Protein AF-A0ABD0JZS5-F1 (afdb_monomer)

Structure (mmCIF, N/CA/C/O backbone):
data_AF-A0ABD0JZS5-F1
#
_entry.id   AF-A0ABD0JZS5-F1
#
loop_
_atom_site.group_PDB
_atom_site.id
_atom_site.type_symbol
_atom_site.label_atom_id
_atom_site.label_alt_id
_atom_site.label_comp_id
_atom_site.label_asym_id
_atom_site.label_entity_id
_atom_site.label_seq_id
_atom_site.pdbx_PDB_ins_code
_atom_site.Cartn_x
_atom_site.Cartn_y
_atom_site.Cartn_z
_atom_site.occupancy
_atom_site.B_iso_or_equiv
_atom_site.auth_seq_id
_atom_site.auth_comp_id
_atom_site.auth_asym_id
_atom_site.auth_atom_id
_atom_site.pdbx_PDB_model_num
ATOM 1 N N . MET A 1 1 ? -46.620 -5.512 25.306 1.00 40.94 1 MET A N 1
ATOM 2 C CA . MET A 1 1 ? -45.735 -6.055 26.359 1.00 40.94 1 MET A CA 1
ATOM 3 C C . MET A 1 1 ? -44.632 -6.865 25.672 1.00 40.94 1 MET A C 1
ATOM 5 O O . MET A 1 1 ? -44.770 -8.066 25.513 1.00 40.94 1 MET A O 1
ATOM 9 N N . PHE A 1 2 ? -43.593 -6.204 25.150 1.00 41.75 2 PHE A N 1
ATOM 10 C CA . PHE A 1 2 ? -42.466 -6.886 24.498 1.00 41.75 2 PHE A CA 1
ATOM 11 C C . PHE A 1 2 ? -41.348 -7.059 25.526 1.00 41.75 2 PHE A C 1
ATOM 13 O O . PHE A 1 2 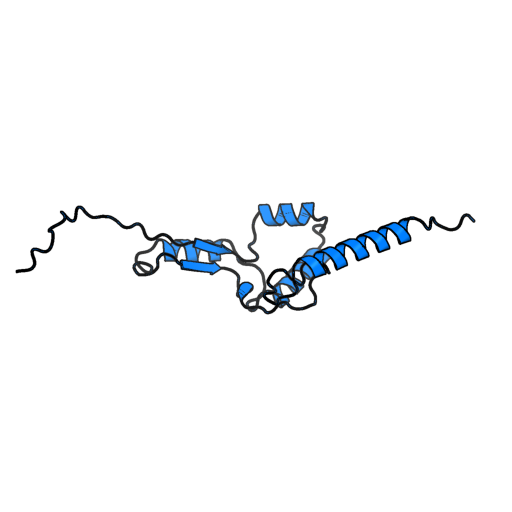? -40.658 -6.105 25.876 1.00 41.75 2 PHE A O 1
ATOM 20 N N . SER A 1 3 ? -41.220 -8.277 26.052 1.00 43.41 3 SER A N 1
ATOM 21 C CA . SER A 1 3 ? -40.114 -8.672 26.923 1.00 43.41 3 SER A CA 1
ATOM 22 C C . SER A 1 3 ? -38.855 -8.796 26.067 1.00 43.41 3 SER A C 1
ATOM 24 O O . SER A 1 3 ? -38.614 -9.823 25.433 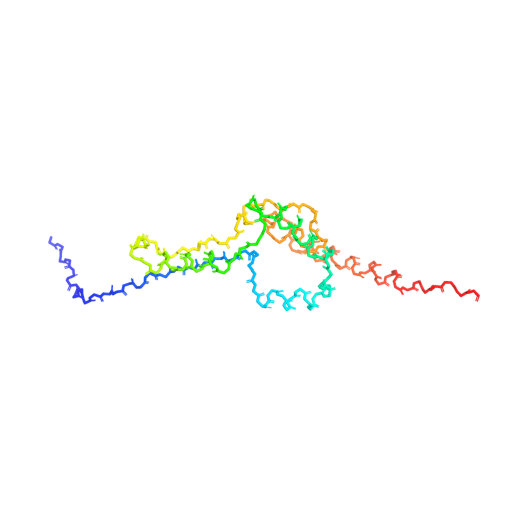1.00 43.41 3 SER A O 1
ATOM 26 N N . TYR A 1 4 ? -38.087 -7.709 25.976 1.00 45.12 4 TYR A N 1
ATOM 27 C CA . TYR A 1 4 ? -36.783 -7.733 25.330 1.00 45.12 4 TYR A CA 1
ATOM 28 C C . TYR A 1 4 ? -35.810 -8.483 26.239 1.00 45.12 4 TYR A C 1
ATOM 30 O O . TYR A 1 4 ? -35.524 -8.081 27.367 1.00 45.12 4 TYR A O 1
ATOM 38 N N . LEU A 1 5 ? -35.345 -9.611 25.719 1.00 46.28 5 LEU A N 1
ATOM 39 C CA . LEU A 1 5 ? -34.374 -10.522 26.296 1.00 46.28 5 LEU A CA 1
ATOM 40 C C . LEU A 1 5 ? -33.155 -9.738 26.830 1.00 46.28 5 LEU A C 1
ATOM 42 O O . LEU A 1 5 ? -32.282 -9.337 26.060 1.00 46.28 5 LEU A O 1
ATOM 46 N N . LYS A 1 6 ? -33.068 -9.536 28.153 1.00 46.16 6 LYS A N 1
ATOM 47 C CA . LYS A 1 6 ? -31.835 -9.109 28.837 1.00 46.16 6 LYS A CA 1
ATOM 48 C C . LYS A 1 6 ? -30.810 -10.241 28.728 1.00 46.16 6 LYS A C 1
ATOM 50 O O . LYS A 1 6 ? -30.607 -11.010 29.664 1.00 46.16 6 LYS A O 1
ATOM 55 N N . ARG A 1 7 ? -30.160 -10.371 27.569 1.00 48.56 7 ARG A N 1
ATOM 56 C CA . ARG A 1 7 ? -28.893 -11.099 27.493 1.00 48.56 7 ARG A CA 1
ATOM 57 C C . ARG A 1 7 ? -27.883 -10.306 28.311 1.00 48.56 7 ARG A C 1
ATOM 59 O O . ARG A 1 7 ? -27.633 -9.139 28.029 1.00 48.56 7 ARG A O 1
ATOM 66 N N . SER A 1 8 ? -27.358 -10.950 29.350 1.00 50.72 8 SER A N 1
ATOM 67 C CA . SER A 1 8 ? -26.190 -10.508 30.106 1.00 50.72 8 SER A CA 1
ATOM 68 C C . SER A 1 8 ? -25.093 -10.112 29.117 1.00 50.72 8 SER A C 1
ATOM 70 O O . SER A 1 8 ? -24.519 -10.961 28.434 1.00 50.72 8 SER A O 1
ATOM 72 N N . ASN A 1 9 ? -24.871 -8.805 28.988 1.00 48.88 9 ASN A N 1
ATOM 73 C CA . ASN A 1 9 ? -23.875 -8.202 28.115 1.00 48.88 9 ASN A CA 1
ATOM 74 C C . ASN A 1 9 ? -22.510 -8.288 28.808 1.00 48.88 9 ASN A C 1
ATOM 76 O O . ASN A 1 9 ? -21.919 -7.279 29.178 1.00 48.88 9 ASN A O 1
ATOM 80 N N . LYS A 1 10 ? -22.057 -9.518 29.079 1.00 51.56 10 LYS A N 1
ATOM 81 C CA . LYS A 1 10 ? -20.657 -9.781 29.407 1.00 51.56 10 LYS A CA 1
ATOM 82 C C . LYS A 1 10 ? -19.892 -9.358 28.158 1.00 51.56 10 LYS A C 1
ATOM 84 O O . LYS A 1 10 ? -20.055 -10.012 27.130 1.00 51.56 10 LYS A O 1
ATOM 89 N N . GLU A 1 11 ? -19.225 -8.208 28.242 1.00 56.09 11 GLU A N 1
ATOM 90 C CA . GLU A 1 11 ? -18.532 -7.503 27.162 1.00 56.09 11 GLU A CA 1
ATOM 91 C C . GLU A 1 11 ? -17.999 -8.477 26.114 1.00 56.09 11 GLU A C 1
ATOM 93 O O . GLU A 1 11 ? -16.956 -9.108 26.283 1.00 56.09 11 GLU A O 1
ATOM 98 N N . ARG A 1 12 ? -18.732 -8.630 25.007 1.00 54.41 12 ARG A N 1
ATOM 99 C CA . ARG A 1 12 ? -18.107 -9.148 23.800 1.00 54.41 12 ARG A CA 1
ATOM 100 C C . ARG A 1 12 ? -17.215 -8.019 23.326 1.00 54.41 12 ARG A C 1
ATOM 102 O O . ARG A 1 12 ? -17.699 -7.101 22.669 1.00 54.41 12 ARG A O 1
ATOM 109 N N . THR A 1 13 ? -15.938 -8.076 23.681 1.00 59.19 13 THR A N 1
ATOM 110 C CA . THR A 1 13 ? -14.904 -7.320 22.982 1.00 59.19 13 THR A CA 1
ATOM 111 C C . THR A 1 13 ? -14.884 -7.859 21.556 1.00 59.19 13 THR A C 1
ATOM 113 O O . THR A 1 13 ? -14.225 -8.850 21.244 1.00 59.19 13 THR A O 1
ATOM 116 N N . LEU A 1 14 ? -15.739 -7.294 20.702 1.00 65.38 14 LEU A N 1
ATOM 117 C CA . LEU A 1 14 ? -15.689 -7.536 19.272 1.00 65.38 14 LEU A CA 1
ATOM 118 C C . LEU A 1 14 ? -14.360 -6.952 18.814 1.00 65.38 14 LEU A C 1
ATOM 120 O O . LEU A 1 14 ? -14.218 -5.738 18.711 1.00 65.38 14 LEU A O 1
ATOM 124 N N . ASN A 1 15 ? -13.374 -7.823 18.622 1.00 76.25 15 ASN A N 1
ATOM 125 C CA . ASN A 1 15 ? -12.081 -7.413 18.108 1.00 76.25 15 ASN A CA 1
ATOM 126 C C . ASN A 1 15 ? -12.296 -6.954 16.660 1.00 76.25 15 ASN A C 1
ATOM 128 O O . ASN A 1 15 ? -12.732 -7.773 15.841 1.00 76.25 15 ASN A O 1
ATOM 132 N N . PRO A 1 16 ? -12.052 -5.671 16.333 1.00 84.75 16 PRO A N 1
ATOM 133 C CA . PRO A 1 16 ? -12.136 -5.219 14.957 1.00 84.75 16 PRO A CA 1
ATOM 134 C C . PRO A 1 16 ? -11.124 -6.011 14.126 1.00 84.75 16 PRO A C 1
ATOM 136 O O . PRO A 1 16 ? -9.983 -6.220 14.539 1.00 84.75 16 PRO A O 1
ATOM 139 N N . CYS A 1 17 ? -11.568 -6.503 12.974 1.00 89.94 17 CYS A N 1
ATOM 140 C CA . CYS A 1 17 ? -10.749 -7.305 12.080 1.00 89.94 17 CYS A CA 1
ATOM 141 C C . CYS A 1 17 ? -10.773 -6.646 10.710 1.00 89.94 17 CYS A C 1
ATOM 143 O O . CYS A 1 17 ? -11.834 -6.496 10.107 1.00 89.94 17 CYS A O 1
ATOM 145 N N . SER A 1 18 ? -9.599 -6.249 10.240 1.00 92.81 18 SER A N 1
ATOM 146 C CA . SER A 1 18 ? -9.405 -5.615 8.943 1.00 92.81 18 SER A CA 1
ATOM 147 C C . SER A 1 18 ? -8.220 -6.273 8.258 1.00 92.81 18 SER A C 1
ATOM 149 O O . SER A 1 18 ? -7.289 -6.744 8.914 1.00 92.81 18 SER A O 1
ATOM 151 N N . VAL A 1 19 ? -8.260 -6.303 6.934 1.00 93.31 19 VAL A N 1
ATOM 152 C CA . VAL A 1 19 ? -7.168 -6.790 6.092 1.00 93.31 19 VAL A CA 1
ATOM 153 C C . VAL A 1 19 ? -6.552 -5.585 5.392 1.00 93.31 19 VAL A C 1
ATOM 155 O O . VAL A 1 19 ? -7.230 -4.592 5.134 1.00 93.31 19 VAL A O 1
ATOM 158 N N . TYR A 1 20 ? -5.262 -5.644 5.091 1.00 91.94 20 TYR A N 1
ATOM 159 C CA . TYR A 1 20 ? -4.608 -4.666 4.232 1.00 91.94 20 TYR A CA 1
ATOM 160 C C . TYR A 1 20 ? -4.045 -5.377 3.004 1.00 91.94 20 TYR A C 1
ATOM 162 O O . TYR A 1 20 ? -3.538 -6.494 3.102 1.00 91.94 20 TYR A O 1
ATOM 170 N N . SER A 1 21 ? -4.180 -4.746 1.840 1.00 91.31 21 SER A N 1
ATOM 171 C CA . SER A 1 21 ? -3.693 -5.283 0.565 1.00 91.31 21 SER A CA 1
ATOM 172 C C . SER A 1 21 ? -2.501 -4.460 0.113 1.00 91.31 21 SER A C 1
ATOM 174 O O . SER A 1 21 ? -2.654 -3.281 -0.200 1.00 91.31 21 SER A O 1
ATOM 176 N N . VAL A 1 22 ? -1.316 -5.061 0.118 1.00 91.19 22 VAL A N 1
ATOM 177 C CA . VAL A 1 22 ? -0.081 -4.374 -0.269 1.00 91.19 22 VAL A CA 1
ATOM 178 C C . VAL A 1 22 ? 0.132 -4.419 -1.781 1.00 91.19 22 VAL A C 1
ATOM 180 O O . VAL A 1 22 ? -0.147 -5.431 -2.424 1.00 91.19 22 VAL A O 1
ATOM 183 N N . GLY A 1 23 ? 0.606 -3.307 -2.344 1.00 86.69 23 GLY A N 1
ATOM 184 C CA . GLY A 1 23 ? 1.029 -3.224 -3.743 1.00 86.69 23 GLY A CA 1
ATOM 185 C C . GLY A 1 23 ? 2.468 -3.696 -3.938 1.00 86.69 23 GLY A C 1
ATOM 186 O O . GLY A 1 23 ? 2.925 -4.646 -3.308 1.00 86.69 23 GLY A O 1
ATOM 187 N N . ASN A 1 24 ? 3.214 -3.020 -4.819 1.00 86.19 24 ASN A N 1
ATOM 188 C CA . ASN A 1 24 ? 4.653 -3.257 -4.893 1.00 86.19 24 ASN A CA 1
ATOM 189 C C . ASN A 1 24 ? 5.320 -2.765 -3.597 1.00 86.19 24 ASN A C 1
ATOM 191 O O . ASN A 1 24 ? 5.442 -1.556 -3.414 1.00 86.19 24 ASN A O 1
ATOM 195 N N . THR A 1 25 ? 5.741 -3.687 -2.730 1.00 88.06 25 THR A N 1
ATOM 196 C CA . THR A 1 25 ? 6.418 -3.388 -1.465 1.00 88.06 25 THR A CA 1
ATOM 197 C C . THR A 1 25 ? 7.837 -3.937 -1.456 1.00 88.06 25 THR A C 1
ATOM 199 O O . THR A 1 25 ? 8.076 -5.090 -1.832 1.00 88.06 25 THR A O 1
ATOM 202 N N . GLN A 1 26 ? 8.765 -3.122 -0.960 1.00 84.00 26 GLN A N 1
ATOM 203 C CA . GLN A 1 26 ? 10.169 -3.485 -0.827 1.00 84.00 26 GLN A CA 1
ATOM 204 C C . GLN A 1 26 ? 10.348 -4.511 0.303 1.00 84.00 26 GLN A C 1
ATOM 206 O O . GLN A 1 26 ? 10.260 -4.181 1.484 1.00 84.00 26 GLN A O 1
ATOM 211 N N . THR A 1 27 ? 10.546 -5.778 -0.064 1.00 87.38 27 THR A N 1
ATOM 212 C CA . THR A 1 27 ? 10.711 -6.900 0.875 1.00 87.38 27 THR A CA 1
ATOM 213 C C . THR A 1 27 ? 11.745 -7.891 0.357 1.00 87.38 27 THR A C 1
ATOM 215 O O . THR A 1 27 ? 11.883 -8.070 -0.855 1.00 87.38 27 THR A O 1
ATOM 218 N N . ASP A 1 28 ? 12.399 -8.616 1.265 1.00 88.00 28 ASP 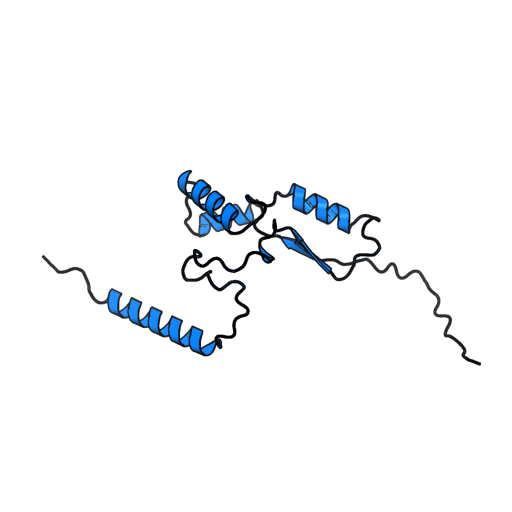A N 1
ATOM 219 C CA . ASP A 1 28 ? 13.358 -9.673 0.916 1.00 88.00 28 ASP A CA 1
ATOM 220 C C . ASP A 1 28 ? 12.735 -10.733 -0.004 1.00 88.00 28 ASP A C 1
ATOM 222 O O . ASP A 1 28 ? 13.369 -11.215 -0.940 1.00 88.00 28 ASP A O 1
ATOM 226 N N . THR A 1 29 ? 11.460 -11.073 0.216 1.00 85.62 29 THR A N 1
ATOM 227 C CA . THR A 1 29 ? 10.717 -12.010 -0.638 1.00 85.62 29 THR A CA 1
ATOM 228 C C . THR A 1 29 ? 10.569 -11.480 -2.060 1.00 85.62 29 THR A C 1
ATOM 230 O O . THR A 1 29 ? 10.710 -12.245 -3.016 1.00 85.62 29 THR A O 1
ATOM 233 N N . ARG A 1 30 ? 10.325 -10.175 -2.226 1.00 83.00 30 ARG A N 1
ATOM 234 C CA . ARG A 1 30 ? 10.291 -9.564 -3.554 1.00 83.00 30 ARG A CA 1
ATOM 235 C C . ARG A 1 30 ? 11.665 -9.613 -4.211 1.00 83.00 30 ARG A C 1
ATOM 237 O O . ARG A 1 30 ? 11.754 -9.995 -5.374 1.00 83.00 30 ARG A O 1
ATOM 244 N N . GLU A 1 31 ? 12.730 -9.306 -3.478 1.00 81.25 31 GLU A N 1
ATOM 245 C CA . GLU A 1 31 ? 14.087 -9.397 -4.022 1.00 81.25 31 GLU A CA 1
ATOM 246 C C . GLU A 1 31 ? 14.442 -10.818 -4.475 1.00 81.25 31 GLU A C 1
ATOM 248 O O . GLU A 1 31 ? 15.045 -11.000 -5.534 1.00 81.25 31 GLU A O 1
ATOM 253 N N . GLN A 1 32 ? 14.052 -11.832 -3.700 1.00 83.06 32 GLN A N 1
ATOM 254 C CA . GLN A 1 32 ? 14.230 -13.239 -4.065 1.00 83.06 32 GLN A CA 1
ATOM 255 C C . GLN A 1 32 ? 13.415 -13.608 -5.308 1.00 83.06 32 GLN A C 1
ATOM 257 O O . GLN A 1 32 ? 13.909 -14.322 -6.178 1.00 83.06 32 GLN A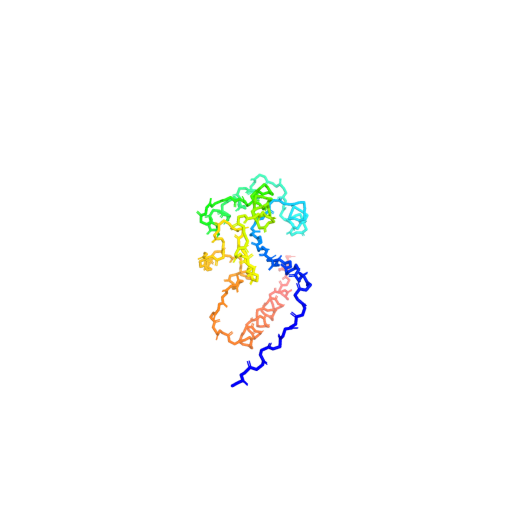 O 1
ATOM 262 N N . MET A 1 33 ? 12.188 -13.093 -5.431 1.00 80.62 33 MET A N 1
ATOM 263 C CA . MET A 1 33 ? 11.347 -13.308 -6.608 1.00 80.62 33 MET A CA 1
ATOM 264 C C . MET A 1 33 ? 11.966 -12.693 -7.870 1.00 80.62 33 MET A C 1
ATOM 266 O O . MET A 1 33 ? 11.985 -13.337 -8.917 1.00 80.62 33 MET A O 1
ATOM 270 N N . VAL A 1 34 ? 12.502 -11.474 -7.774 1.00 76.38 34 VAL A N 1
ATOM 271 C CA . VAL A 1 34 ? 13.200 -10.799 -8.881 1.00 76.38 34 VAL A CA 1
ATOM 272 C C . VAL A 1 34 ? 14.421 -11.615 -9.320 1.00 76.38 34 VAL A C 1
ATOM 274 O O . VAL A 1 34 ? 14.581 -11.871 -10.513 1.00 76.38 34 VAL A O 1
ATOM 277 N N . GLN A 1 35 ? 15.212 -12.114 -8.362 1.00 77.06 35 GLN A N 1
ATOM 278 C CA . GLN A 1 35 ? 16.355 -12.994 -8.638 1.00 77.06 35 GLN A CA 1
ATOM 279 C C . GLN A 1 35 ? 15.931 -14.303 -9.318 1.00 77.06 35 GLN A C 1
ATOM 281 O O . GLN A 1 35 ? 16.554 -14.720 -10.293 1.00 77.06 35 GLN A O 1
ATOM 286 N N . LEU A 1 36 ? 14.856 -14.941 -8.842 1.00 78.69 36 LEU A N 1
ATOM 287 C CA . LEU A 1 36 ? 14.354 -16.201 -9.398 1.00 78.69 36 LEU A CA 1
ATOM 288 C C . LEU A 1 36 ? 13.827 -16.041 -10.829 1.00 78.69 36 LEU A C 1
ATOM 290 O O . LEU A 1 36 ? 13.993 -16.938 -11.652 1.00 78.69 36 LEU A O 1
ATOM 294 N N . MET A 1 37 ? 13.214 -14.898 -11.141 1.00 73.25 37 MET A N 1
ATOM 295 C CA . MET A 1 37 ? 12.728 -14.588 -12.488 1.00 73.25 37 MET A CA 1
ATOM 296 C C . MET A 1 37 ? 13.851 -14.227 -13.477 1.00 73.25 37 MET A C 1
ATOM 298 O O . MET A 1 37 ? 13.563 -13.900 -14.626 1.00 73.25 37 MET A O 1
ATOM 302 N N . GLY A 1 38 ? 15.121 -14.299 -13.061 1.00 68.94 38 GLY A N 1
ATOM 303 C CA . GLY A 1 38 ? 16.271 -14.038 -13.927 1.00 68.94 38 GLY A CA 1
ATOM 304 C C . GLY A 1 38 ? 16.458 -12.560 -14.272 1.00 68.94 38 GLY A C 1
ATOM 305 O O . GLY A 1 38 ? 17.230 -12.235 -15.172 1.00 68.94 38 GLY A O 1
ATOM 306 N N . PHE A 1 39 ? 15.772 -11.656 -13.566 1.00 64.50 39 PHE A N 1
ATOM 307 C CA . PHE A 1 39 ? 16.085 -10.236 -13.625 1.00 64.50 39 PHE A CA 1
ATOM 308 C C . PHE A 1 39 ? 17.360 -10.027 -12.806 1.00 64.50 39 PHE A C 1
ATOM 310 O O . PHE A 1 39 ? 17.342 -10.051 -11.575 1.00 64.50 39 PHE A O 1
ATOM 317 N N . GLU A 1 40 ? 18.496 -9.901 -13.491 1.00 60.72 40 GLU A N 1
ATOM 318 C CA . GLU A 1 40 ? 19.765 -9.614 -12.828 1.00 60.72 40 GLU A CA 1
ATOM 319 C C . GLU A 1 40 ? 19.661 -8.328 -11.996 1.00 60.72 40 GLU A C 1
ATOM 321 O O . GLU A 1 40 ? 18.949 -7.391 -12.360 1.00 60.72 40 GLU A O 1
ATOM 326 N N . LYS A 1 41 ? 20.438 -8.235 -10.907 1.00 63.97 41 LYS A N 1
ATOM 327 C CA . LYS A 1 41 ? 20.655 -6.985 -10.151 1.00 63.97 41 LYS A CA 1
ATOM 328 C C . LYS A 1 41 ? 21.499 -5.979 -10.958 1.00 63.97 41 LYS A C 1
ATOM 330 O O . LYS A 1 41 ? 22.420 -5.365 -10.422 1.00 63.97 41 LYS A O 1
ATOM 335 N N . SER A 1 42 ? 21.239 -5.833 -12.256 1.00 64.12 42 SER A N 1
ATOM 336 C CA . SER A 1 42 ? 21.892 -4.827 -13.083 1.00 64.12 42 SER A CA 1
ATOM 337 C C . SER A 1 42 ? 21.265 -3.458 -12.808 1.00 64.12 42 SER A C 1
ATOM 339 O O . SER A 1 42 ? 20.081 -3.330 -12.474 1.00 64.12 42 SER A O 1
ATOM 341 N N . ALA A 1 43 ? 22.063 -2.399 -12.936 1.00 70.44 43 ALA A N 1
ATOM 342 C CA . ALA A 1 43 ? 21.559 -1.038 -12.796 1.00 70.44 43 ALA A CA 1
ATOM 343 C C . ALA A 1 43 ? 20.496 -0.713 -13.863 1.00 70.44 43 ALA A C 1
ATOM 345 O O . ALA A 1 43 ? 19.624 0.124 -13.620 1.00 70.44 43 ALA A O 1
ATOM 346 N N . GLU A 1 44 ? 20.539 -1.373 -15.027 1.00 71.00 44 GLU A N 1
ATOM 347 C CA . GLU A 1 44 ? 19.493 -1.255 -16.045 1.00 71.00 44 GLU A CA 1
ATOM 348 C C . GLU A 1 44 ? 18.181 -1.918 -15.613 1.00 71.00 44 GLU A C 1
ATOM 350 O O . GLU A 1 44 ? 17.124 -1.321 -15.808 1.00 71.00 44 GLU A O 1
ATOM 355 N N . ALA A 1 45 ? 18.230 -3.096 -14.980 1.00 69.56 45 ALA A N 1
ATOM 356 C CA . ALA A 1 45 ? 17.035 -3.790 -14.496 1.00 69.56 45 ALA A CA 1
ATOM 357 C C . ALA A 1 45 ? 16.291 -2.968 -13.434 1.00 69.56 45 ALA A C 1
ATOM 359 O O . ALA A 1 45 ? 15.074 -2.801 -13.518 1.00 69.56 45 ALA A O 1
ATOM 360 N N . LYS A 1 46 ? 17.029 -2.359 -12.496 1.00 73.94 46 LYS A N 1
ATOM 361 C CA . LYS A 1 46 ? 16.443 -1.475 -11.478 1.00 73.94 46 LYS A CA 1
ATOM 362 C C . LYS A 1 46 ? 15.795 -0.232 -12.093 1.00 73.94 46 LYS A C 1
ATOM 364 O O . LYS A 1 46 ? 14.678 0.119 -11.738 1.00 73.94 46 LYS A O 1
ATOM 369 N N . LYS A 1 47 ? 16.450 0.399 -13.075 1.00 76.75 47 LYS A N 1
ATOM 370 C CA . LYS A 1 47 ? 15.864 1.537 -13.807 1.00 76.75 47 LYS A CA 1
ATOM 371 C C . LYS A 1 47 ? 14.600 1.143 -14.571 1.00 76.75 47 LYS A C 1
ATOM 373 O O . LYS A 1 47 ? 13.659 1.930 -14.624 1.00 76.75 47 LYS A O 1
ATOM 378 N N . ALA A 1 48 ? 14.576 -0.047 -15.170 1.00 74.62 48 ALA A N 1
ATOM 379 C CA . ALA A 1 48 ? 13.401 -0.559 -15.866 1.00 74.62 48 ALA A CA 1
ATOM 380 C C . ALA A 1 48 ? 12.244 -0.838 -14.892 1.00 74.62 48 ALA A C 1
ATOM 382 O O . ALA A 1 48 ? 11.096 -0.519 -15.199 1.00 74.62 48 ALA A O 1
ATOM 383 N N . GLU A 1 49 ? 12.538 -1.371 -13.703 1.00 74.94 49 GLU A N 1
ATOM 384 C CA . GLU A 1 49 ? 11.555 -1.554 -12.632 1.00 74.94 49 GLU A CA 1
ATOM 385 C C . GLU A 1 49 ? 11.024 -0.214 -12.111 1.00 74.94 49 GLU A C 1
ATOM 387 O O . GLU A 1 49 ? 9.810 -0.038 -12.032 1.00 74.94 49 GLU A O 1
ATOM 392 N N . ASP A 1 50 ? 11.893 0.765 -11.860 1.00 77.31 50 ASP A N 1
ATOM 393 C CA . ASP A 1 50 ? 11.491 2.112 -11.445 1.00 77.31 50 ASP A CA 1
ATOM 394 C C . ASP A 1 50 ? 10.583 2.767 -12.499 1.00 77.31 50 ASP A C 1
ATOM 396 O O . ASP A 1 50 ? 9.520 3.301 -12.175 1.00 77.31 50 ASP A O 1
ATOM 400 N N . GLN A 1 51 ? 10.941 2.664 -13.784 1.00 76.56 51 GLN A N 1
ATOM 401 C CA . GLN A 1 51 ? 10.097 3.139 -14.885 1.00 76.56 51 GLN A CA 1
ATOM 402 C C . GLN A 1 51 ? 8.756 2.405 -14.952 1.00 76.56 51 GLN A C 1
ATOM 404 O O . GLN A 1 51 ? 7.725 3.024 -15.222 1.00 76.56 51 GLN A O 1
ATOM 409 N N . ARG A 1 52 ? 8.740 1.094 -14.694 1.00 75.88 52 ARG A N 1
ATOM 410 C CA . ARG A 1 52 ? 7.506 0.304 -14.633 1.00 75.88 52 ARG A CA 1
ATOM 411 C C . ARG A 1 52 ? 6.627 0.750 -13.467 1.00 75.88 52 ARG A C 1
ATOM 413 O O . ARG A 1 52 ? 5.428 0.936 -13.650 1.00 75.88 52 ARG A O 1
ATOM 420 N N . ASN A 1 53 ? 7.214 0.964 -12.296 1.00 78.56 53 ASN A N 1
ATOM 421 C CA . ASN A 1 53 ? 6.514 1.421 -11.103 1.00 78.56 53 ASN A CA 1
ATOM 422 C C . ASN A 1 53 ? 5.908 2.813 -11.304 1.00 78.56 53 ASN A C 1
ATOM 424 O O . ASN A 1 53 ? 4.766 3.029 -10.919 1.00 78.56 53 ASN A O 1
ATOM 428 N N . LEU A 1 54 ? 6.602 3.724 -11.994 1.00 79.00 54 LEU A N 1
ATOM 429 C CA . LEU A 1 54 ? 6.045 5.029 -12.380 1.00 79.00 54 LEU A CA 1
ATOM 430 C C . LEU A 1 54 ? 4.810 4.917 -13.292 1.00 79.00 54 LEU A C 1
ATOM 432 O O . LEU A 1 54 ? 3.938 5.778 -13.241 1.00 79.00 54 LEU A O 1
ATOM 436 N N . LYS A 1 55 ? 4.719 3.871 -14.125 1.00 77.06 55 LYS A N 1
ATOM 437 C CA . LYS A 1 55 ? 3.552 3.627 -14.992 1.00 77.06 55 LYS A CA 1
ATOM 438 C C . LYS A 1 55 ? 2.400 2.918 -14.275 1.00 77.06 55 LYS A C 1
ATOM 440 O O . LYS A 1 55 ? 1.247 3.110 -14.654 1.00 77.06 55 LYS A O 1
ATOM 445 N N . LEU A 1 56 ? 2.710 2.042 -13.318 1.00 78.44 56 LEU A N 1
ATOM 446 C CA . LEU A 1 56 ? 1.719 1.211 -12.624 1.00 78.44 56 LEU A CA 1
ATOM 447 C C . LEU A 1 56 ? 1.169 1.871 -11.361 1.00 78.44 56 LEU A C 1
ATOM 449 O O . LEU A 1 56 ? 0.039 1.587 -10.973 1.00 78.44 56 LEU A O 1
ATOM 453 N N . GLN A 1 57 ? 1.946 2.741 -10.726 1.00 85.06 57 GLN A N 1
ATOM 454 C CA . GLN A 1 57 ? 1.595 3.380 -9.467 1.00 85.06 57 GLN A CA 1
ATOM 455 C C . GLN A 1 57 ? 1.481 4.888 -9.678 1.00 85.06 57 GLN A C 1
ATOM 457 O O . GLN A 1 57 ? 2.498 5.533 -9.929 1.00 85.06 57 GLN A O 1
ATOM 462 N N . PRO A 1 58 ? 0.282 5.481 -9.545 1.00 84.75 58 PRO A N 1
ATOM 463 C CA . PRO A 1 58 ? 0.079 6.915 -9.729 1.00 84.75 58 PRO A CA 1
ATOM 464 C C . PRO A 1 58 ? 0.950 7.775 -8.812 1.00 84.75 58 PRO A C 1
ATOM 466 O O . PRO A 1 58 ? 1.376 8.857 -9.207 1.00 84.75 58 PRO A O 1
ATOM 469 N N . LEU A 1 59 ? 1.249 7.293 -7.599 1.00 87.12 59 LEU A N 1
ATOM 470 C CA . LEU A 1 59 ? 2.164 7.985 -6.685 1.00 87.12 59 LEU A CA 1
ATOM 471 C C . LEU A 1 59 ? 3.646 7.648 -6.933 1.00 87.12 59 LEU A C 1
ATOM 473 O O . LEU A 1 59 ? 4.505 8.206 -6.252 1.00 87.12 59 LEU A O 1
ATOM 477 N N . GLY A 1 60 ? 3.944 6.754 -7.880 1.00 84.62 60 GLY A N 1
ATOM 478 C CA . GLY A 1 60 ? 5.282 6.345 -8.314 1.00 84.62 60 GLY A CA 1
ATOM 479 C C . GLY A 1 60 ? 6.113 5.613 -7.259 1.00 84.62 60 GLY A C 1
ATOM 480 O O . GLY A 1 60 ? 5.883 5.764 -6.066 1.00 84.62 60 GLY A O 1
ATOM 481 N N . GLY A 1 61 ? 7.132 4.863 -7.678 1.00 84.50 61 GLY A N 1
ATOM 482 C CA . GLY A 1 61 ? 8.063 4.191 -6.758 1.00 84.50 61 GLY A CA 1
ATOM 483 C C . GLY A 1 61 ? 7.493 2.922 -6.120 1.00 84.50 61 GLY A C 1
ATOM 484 O O . GLY A 1 61 ? 6.650 2.269 -6.714 1.00 84.50 61 GLY A O 1
ATOM 485 N N . GLU A 1 62 ? 7.985 2.547 -4.942 1.00 87.12 62 GLU A N 1
ATOM 486 C CA . GLU A 1 62 ? 7.530 1.365 -4.196 1.00 87.12 62 GLU A CA 1
ATOM 487 C C . GLU A 1 62 ? 6.902 1.784 -2.864 1.00 87.12 62 GLU A C 1
ATOM 489 O O . GLU A 1 62 ? 7.213 2.846 -2.318 1.00 87.12 62 GLU A O 1
ATOM 494 N N . CYS A 1 63 ? 6.013 0.954 -2.320 1.00 89.44 63 CYS A N 1
ATOM 495 C CA . CYS A 1 63 ? 5.606 1.064 -0.924 1.00 89.44 63 CYS A CA 1
ATOM 496 C C . CYS A 1 63 ? 6.774 0.653 -0.030 1.00 89.44 63 CYS A C 1
ATOM 498 O O . CYS A 1 63 ? 7.286 -0.463 -0.141 1.00 89.44 63 CYS A O 1
ATOM 500 N N . SER A 1 64 ? 7.149 1.529 0.897 1.00 91.25 64 SER A N 1
ATOM 501 C CA . SER A 1 64 ? 8.101 1.166 1.938 1.00 91.25 64 SER A CA 1
ATOM 502 C C . SER A 1 64 ? 7.401 0.373 3.048 1.00 91.25 64 SER A C 1
ATOM 504 O O . SER A 1 64 ? 6.178 0.449 3.223 1.00 91.25 64 SER A O 1
ATOM 506 N N . MET A 1 65 ? 8.168 -0.386 3.830 1.00 92.88 65 MET A N 1
ATOM 507 C CA . MET A 1 65 ? 7.613 -1.107 4.979 1.00 92.88 65 MET A CA 1
ATOM 508 C C . MET A 1 65 ? 7.101 -0.153 6.065 1.00 92.88 65 MET A C 1
ATOM 510 O O . MET A 1 65 ? 6.161 -0.488 6.784 1.00 92.88 65 MET A O 1
ATOM 514 N N . GLU A 1 66 ? 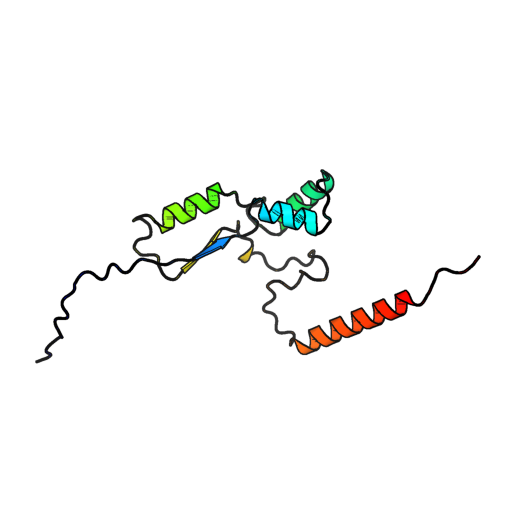7.648 1.061 6.151 1.00 94.81 66 GLU A N 1
ATOM 515 C CA . GLU A 1 66 ? 7.151 2.114 7.037 1.00 94.81 66 GLU A CA 1
ATOM 516 C C . GLU A 1 66 ? 5.736 2.555 6.657 1.00 94.81 66 GLU A C 1
ATOM 518 O O . GLU A 1 66 ? 4.929 2.828 7.544 1.00 94.81 66 GLU A O 1
ATOM 523 N N . ASP A 1 67 ? 5.402 2.611 5.366 1.00 93.12 67 ASP A N 1
ATOM 524 C CA . ASP A 1 67 ? 4.044 2.948 4.931 1.00 93.12 67 ASP A CA 1
ATOM 525 C C . ASP A 1 67 ? 3.042 1.865 5.349 1.00 93.12 67 ASP A C 1
ATOM 527 O O . ASP A 1 67 ? 1.973 2.180 5.878 1.00 93.12 67 ASP A O 1
ATOM 531 N N . VAL A 1 68 ? 3.422 0.591 5.220 1.00 94.44 68 VAL A N 1
ATOM 532 C CA . VAL A 1 68 ? 2.623 -0.540 5.722 1.00 94.44 68 VAL A CA 1
ATOM 533 C C . VAL A 1 68 ? 2.472 -0.461 7.245 1.00 94.44 68 VAL A C 1
ATOM 535 O O . VAL A 1 68 ? 1.361 -0.568 7.767 1.00 94.44 68 VAL A O 1
ATOM 538 N N . ALA A 1 69 ? 3.561 -0.202 7.972 1.00 95.75 69 ALA A N 1
ATOM 539 C CA . ALA A 1 69 ? 3.555 -0.109 9.430 1.00 95.75 69 ALA A CA 1
ATOM 540 C C . ALA A 1 69 ? 2.660 1.027 9.950 1.00 95.75 69 ALA A C 1
ATOM 542 O O . ALA A 1 69 ? 1.942 0.838 10.936 1.00 95.75 69 ALA A O 1
ATOM 543 N N . LYS A 1 70 ? 2.640 2.189 9.281 1.00 96.44 70 LYS A N 1
ATOM 544 C CA . LYS A 1 70 ? 1.729 3.297 9.622 1.00 96.44 70 LYS A CA 1
ATOM 545 C C . LYS A 1 70 ? 0.268 2.871 9.510 1.00 96.44 70 LYS A C 1
ATOM 547 O O . LYS A 1 70 ? -0.524 3.179 10.397 1.00 96.44 70 LYS A O 1
ATOM 552 N N . VAL A 1 71 ? -0.086 2.139 8.454 1.00 95.94 71 VAL A N 1
ATOM 553 C CA . VAL A 1 71 ? -1.460 1.664 8.237 1.00 95.94 71 VAL A CA 1
ATOM 554 C C . VAL A 1 71 ? -1.862 0.629 9.283 1.00 95.94 71 VAL A C 1
ATOM 556 O O . VAL A 1 71 ? -2.940 0.737 9.865 1.00 95.94 71 VAL A O 1
ATOM 559 N N . VAL A 1 72 ? -0.982 -0.327 9.583 1.00 95.75 72 VAL A N 1
ATOM 560 C CA . VAL A 1 72 ? -1.211 -1.307 10.656 1.00 95.75 72 VAL A CA 1
ATOM 561 C C . VAL A 1 72 ? -1.390 -0.601 12.002 1.00 95.75 72 VAL A C 1
ATOM 563 O O . VAL A 1 72 ? -2.321 -0.914 12.741 1.00 95.75 72 VAL A O 1
ATOM 566 N N . THR A 1 73 ? -0.553 0.398 12.293 1.00 96.62 73 THR A N 1
ATOM 567 C CA . THR A 1 73 ? -0.643 1.198 13.523 1.00 96.62 73 THR A CA 1
ATOM 568 C C . THR A 1 73 ? -1.967 1.955 13.598 1.00 96.62 73 THR A C 1
ATOM 570 O O . THR A 1 73 ? -2.615 1.950 14.641 1.00 96.62 73 THR A O 1
ATOM 573 N N . PHE A 1 74 ? -2.410 2.563 12.494 1.00 95.94 74 PHE A N 1
ATOM 574 C CA . PHE A 1 74 ? -3.712 3.223 12.418 1.00 95.94 74 PHE A CA 1
ATOM 575 C C . PHE A 1 74 ? -4.859 2.241 12.693 1.00 95.94 74 PHE A C 1
ATOM 577 O O . PHE A 1 74 ? -5.681 2.514 13.568 1.00 95.94 74 PHE A O 1
ATOM 584 N N . LEU A 1 75 ? -4.882 1.089 12.012 1.00 94.38 75 LEU A N 1
ATOM 585 C CA . LEU A 1 75 ? -5.927 0.068 12.163 1.00 94.38 75 LEU A CA 1
ATOM 586 C C . LEU A 1 75 ? -5.973 -0.541 13.572 1.00 94.38 75 LEU A C 1
ATOM 588 O O . LEU A 1 75 ? -7.047 -0.902 14.042 1.00 94.38 75 LEU A O 1
ATOM 592 N N . ALA A 1 76 ? -4.828 -0.638 14.249 1.00 93.38 76 ALA A N 1
ATOM 593 C CA . ALA A 1 76 ? -4.739 -1.119 15.627 1.00 93.38 76 ALA A CA 1
ATOM 594 C C . ALA A 1 76 ? -5.070 -0.040 16.678 1.00 93.38 76 ALA A C 1
ATOM 596 O O . ALA A 1 76 ? -5.226 -0.355 17.858 1.00 93.38 76 ALA A O 1
ATOM 597 N N . SER A 1 77 ? -5.147 1.233 16.281 1.00 94.75 77 SER A N 1
ATOM 598 C CA . SER A 1 77 ? -5.391 2.354 17.192 1.00 94.75 77 SER A CA 1
ATOM 599 C C . SER A 1 77 ? -6.881 2.606 17.441 1.00 94.75 77 SER A C 1
ATOM 601 O O . SER A 1 77 ? -7.752 2.197 16.673 1.00 94.75 77 SER A O 1
ATOM 603 N N . SER A 1 78 ? -7.187 3.398 18.473 1.00 93.75 78 SER A N 1
ATOM 604 C CA . SER A 1 78 ? -8.550 3.881 18.735 1.00 93.75 78 SER A CA 1
ATOM 605 C C . SER A 1 78 ? -9.105 4.788 17.628 1.00 93.75 78 SER A C 1
ATOM 607 O O . SER A 1 78 ? -10.318 4.972 17.550 1.00 93.75 78 SER A O 1
ATOM 609 N N . MET A 1 79 ? -8.258 5.321 16.738 1.00 95.19 79 MET A N 1
ATOM 610 C CA . MET A 1 79 ? -8.707 6.128 15.597 1.00 95.19 79 MET A CA 1
ATOM 611 C C . MET A 1 79 ? -9.496 5.299 14.576 1.00 95.19 79 MET A C 1
ATOM 613 O O . MET A 1 79 ? -10.338 5.842 13.865 1.00 95.19 79 MET A O 1
ATOM 617 N N . ALA A 1 80 ? -9.263 3.986 14.531 1.00 94.50 80 ALA A N 1
ATOM 618 C CA . ALA A 1 80 ? -9.965 3.046 13.667 1.00 94.50 80 ALA A CA 1
ATOM 619 C C . ALA A 1 80 ? -11.142 2.347 14.377 1.00 94.50 80 ALA A C 1
ATOM 621 O O . ALA A 1 80 ? -11.631 1.333 13.889 1.00 94.50 80 ALA A O 1
ATOM 622 N N . ALA A 1 81 ? -11.647 2.878 15.501 1.00 92.69 81 ALA A N 1
ATOM 623 C CA . ALA A 1 81 ? -12.709 2.231 16.287 1.00 92.69 81 ALA A CA 1
ATOM 624 C C . ALA A 1 81 ? -13.996 1.932 15.491 1.00 92.69 81 ALA A C 1
ATOM 626 O O . ALA A 1 81 ? -14.720 0.993 15.816 1.00 92.69 81 ALA A O 1
ATOM 627 N N . ALA A 1 82 ? -14.277 2.713 14.444 1.00 92.44 82 ALA A N 1
ATOM 628 C CA . ALA A 1 82 ? -15.419 2.513 13.551 1.00 92.44 82 ALA A CA 1
ATOM 629 C C . ALA A 1 82 ? -15.076 1.735 12.261 1.00 92.44 82 ALA A C 1
ATOM 631 O O . ALA A 1 82 ? -15.934 1.580 11.395 1.00 92.44 82 ALA A O 1
ATOM 632 N N . VAL A 1 83 ? -13.835 1.264 12.105 1.00 92.00 83 VAL A N 1
ATOM 633 C CA . VAL A 1 83 ? -13.319 0.637 10.882 1.00 92.00 83 VAL A CA 1
ATOM 634 C C . VAL A 1 83 ? -13.069 -0.851 11.135 1.00 92.00 83 VAL A C 1
ATOM 636 O O . VAL A 1 83 ? -12.116 -1.238 11.804 1.00 92.00 83 VAL A O 1
ATOM 639 N N . THR A 1 84 ? -13.931 -1.706 10.587 1.00 93.94 84 THR A N 1
ATOM 640 C CA . THR A 1 84 ? -13.824 -3.170 10.685 1.00 93.94 84 THR A CA 1
ATOM 641 C C . THR A 1 84 ? -14.456 -3.831 9.462 1.00 93.94 84 THR A C 1
ATOM 643 O O . THR A 1 84 ? -15.345 -3.253 8.837 1.00 93.94 84 THR A O 1
ATOM 646 N N . GLY A 1 85 ? -14.004 -5.033 9.107 1.00 93.06 85 GLY A N 1
ATOM 647 C CA . GLY A 1 85 ? -14.503 -5.789 7.955 1.00 93.06 85 GLY A CA 1
ATOM 648 C C . GLY A 1 85 ? -14.084 -5.212 6.601 1.00 93.06 85 GLY A C 1
ATOM 649 O O . GLY A 1 85 ? -14.720 -5.508 5.593 1.00 93.06 85 GLY A O 1
ATOM 650 N N . VAL A 1 86 ? -13.040 -4.379 6.571 1.00 94.12 86 VAL A N 1
ATOM 651 C CA . VAL A 1 86 ? -12.552 -3.716 5.353 1.00 94.12 86 VAL A CA 1
ATOM 652 C C . VAL A 1 86 ? -11.235 -4.318 4.867 1.00 94.12 86 VAL A C 1
ATOM 654 O O . VAL A 1 86 ? -10.45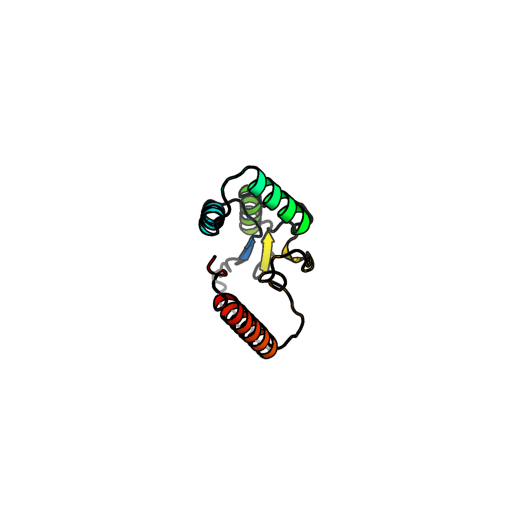1 -4.846 5.659 1.00 94.12 86 VAL A O 1
ATOM 657 N N . SER A 1 87 ? -10.984 -4.191 3.560 1.00 94.06 87 SER A N 1
ATOM 658 C CA . SER A 1 87 ? -9.661 -4.367 2.957 1.00 94.06 87 SER A CA 1
ATOM 659 C C . SER A 1 87 ? -9.107 -2.994 2.588 1.00 94.06 87 SER A C 1
ATOM 661 O O . SER A 1 87 ? -9.652 -2.333 1.704 1.00 94.06 87 SER A O 1
ATOM 663 N N . LEU A 1 88 ? -8.073 -2.536 3.294 1.00 94.88 88 LEU A N 1
ATOM 664 C CA . LEU A 1 88 ? -7.469 -1.223 3.069 1.00 94.88 88 LEU A CA 1
ATOM 665 C C . LEU A 1 88 ? -6.252 -1.354 2.131 1.00 94.88 88 LEU A C 1
ATOM 667 O O . LEU A 1 88 ? -5.281 -2.022 2.498 1.00 94.88 88 LEU A O 1
ATOM 671 N N . PRO A 1 89 ? -6.274 -0.759 0.924 1.00 94.00 89 PRO A N 1
ATOM 672 C CA . PRO A 1 89 ? -5.148 -0.844 0.002 1.00 94.00 89 PRO A CA 1
ATOM 673 C C . PRO A 1 89 ? -3.968 0.030 0.451 1.00 94.00 89 PRO A C 1
ATOM 675 O O . PRO A 1 89 ? -4.138 1.183 0.845 1.00 94.00 89 PRO A O 1
ATOM 678 N N . VAL A 1 90 ? -2.763 -0.535 0.367 1.00 94.44 90 VAL A N 1
ATOM 679 C CA . VAL A 1 90 ? -1.469 0.108 0.642 1.00 94.44 90 VAL A CA 1
ATOM 680 C C . VAL A 1 90 ? -0.560 -0.154 -0.556 1.00 94.44 90 VAL A C 1
ATOM 682 O O . VAL A 1 90 ? 0.333 -0.998 -0.528 1.00 94.44 90 VAL A O 1
ATOM 685 N N . ASP A 1 91 ? -0.874 0.499 -1.668 1.00 91.50 91 ASP A N 1
ATOM 686 C CA . ASP A 1 91 ? -0.402 0.088 -2.993 1.00 91.50 91 ASP A CA 1
ATOM 687 C C . ASP A 1 91 ? -0.009 1.253 -3.910 1.00 91.50 91 ASP A C 1
ATOM 689 O O . ASP A 1 91 ? 0.191 1.058 -5.110 1.00 91.50 91 ASP A O 1
ATOM 693 N N . ARG A 1 92 ? 0.054 2.472 -3.360 1.00 91.38 92 ARG A N 1
ATOM 694 C CA . ARG A 1 92 ? 0.359 3.711 -4.095 1.00 91.38 92 ARG A CA 1
ATOM 695 C C . ARG A 1 92 ? -0.588 3.987 -5.271 1.00 91.38 92 ARG A C 1
ATOM 697 O O . ARG A 1 92 ? -0.218 4.719 -6.190 1.00 91.38 92 ARG A O 1
ATOM 704 N N . GLY A 1 93 ? -1.804 3.435 -5.224 1.00 89.19 93 GLY A N 1
ATOM 705 C CA . GLY A 1 93 ? -2.829 3.574 -6.257 1.00 89.19 93 GLY A CA 1
ATOM 706 C C . GLY A 1 93 ? -2.736 2.540 -7.379 1.00 89.19 93 GLY A C 1
ATOM 707 O O . GLY A 1 93 ? -3.392 2.708 -8.401 1.00 89.19 93 GLY A O 1
ATOM 708 N N . SER A 1 94 ? -1.942 1.479 -7.222 1.00 85.94 94 SER A N 1
ATOM 709 C CA . SER A 1 94 ? -1.802 0.440 -8.247 1.00 85.94 94 SER A CA 1
ATOM 710 C C . SER A 1 94 ? -3.129 -0.220 -8.638 1.00 85.94 94 SER A C 1
ATOM 712 O O . SER A 1 94 ? -3.294 -0.588 -9.796 1.00 85.94 94 SER A O 1
ATOM 714 N N . LEU A 1 95 ? -4.065 -0.382 -7.700 1.00 86.25 95 LEU A N 1
ATOM 715 C CA . LEU A 1 95 ? -5.357 -1.038 -7.921 1.00 86.25 95 LEU A CA 1
ATOM 716 C C . LEU A 1 95 ? -6.344 -0.194 -8.730 1.00 86.25 95 LEU A C 1
ATOM 718 O O . LEU A 1 95 ? -7.296 -0.741 -9.280 1.00 86.25 95 LEU A O 1
ATOM 722 N N . ILE A 1 96 ? -6.145 1.125 -8.788 1.00 83.69 96 ILE A N 1
ATOM 723 C CA . ILE A 1 96 ? -7.000 2.031 -9.569 1.00 83.69 96 ILE A CA 1
ATOM 724 C C . ILE A 1 96 ? -6.405 2.349 -10.941 1.00 83.69 96 ILE A C 1
ATOM 726 O O . ILE A 1 96 ? -7.074 2.966 -11.771 1.00 83.69 96 ILE A O 1
ATOM 730 N N . THR A 1 97 ? -5.159 1.942 -11.189 1.00 75.00 97 THR A N 1
ATOM 731 C CA . THR A 1 97 ? -4.524 2.103 -12.492 1.00 75.00 97 THR A CA 1
ATOM 732 C C . THR A 1 97 ? -5.192 1.149 -13.480 1.00 75.00 97 THR A C 1
ATOM 734 O O . THR A 1 97 ? -5.175 -0.064 -13.252 1.00 75.00 97 THR A O 1
ATOM 737 N N . PRO A 1 98 ? -5.777 1.649 -14.584 1.00 68.50 98 PRO A N 1
ATOM 738 C CA . PRO A 1 98 ? -6.289 0.771 -15.627 1.00 68.50 98 PRO A CA 1
ATOM 739 C C . PRO A 1 98 ? -5.141 -0.092 -16.172 1.00 68.50 98 PRO A C 1
ATOM 741 O O . PRO A 1 98 ? -3.989 0.349 -16.139 1.00 68.50 98 PRO A O 1
ATOM 744 N N . PRO A 1 99 ? -5.411 -1.306 -16.682 1.00 62.88 99 PRO A N 1
ATOM 745 C CA . PRO A 1 99 ? -4.373 -2.139 -17.274 1.00 62.88 99 PRO A CA 1
ATOM 746 C C . PRO A 1 99 ? -3.724 -1.385 -18.444 1.00 62.88 99 PRO A C 1
ATOM 748 O O . PRO A 1 99 ? -4.266 -1.303 -19.544 1.00 62.88 99 PRO A O 1
ATOM 751 N N . ASN A 1 100 ? -2.559 -0.785 -18.196 1.00 55.47 100 ASN A N 1
ATOM 752 C CA . ASN A 1 100 ? -1.752 -0.167 -19.235 1.00 55.47 100 ASN A CA 1
ATOM 753 C C . ASN A 1 100 ? -1.125 -1.301 -20.061 1.00 55.47 100 ASN A C 1
ATOM 755 O O . ASN A 1 100 ? -0.382 -2.130 -19.535 1.00 55.47 100 ASN A O 1
ATOM 759 N N . PHE A 1 101 ? -1.439 -1.322 -21.360 1.00 51.47 101 PHE A N 1
ATOM 760 C CA . PHE A 1 101 ? -1.137 -2.365 -22.356 1.00 51.47 101 PHE A CA 1
ATOM 761 C C . PHE A 1 101 ? 0.361 -2.680 -22.596 1.00 51.47 101 PHE A C 1
ATOM 763 O O . PHE A 1 101 ? 0.672 -3.530 -23.424 1.00 51.47 101 PHE A O 1
ATOM 770 N N . ASP A 1 102 ? 1.287 -2.059 -21.858 1.00 54.75 102 ASP A N 1
ATOM 771 C CA . ASP A 1 102 ? 2.743 -2.291 -21.944 1.00 54.75 102 ASP A CA 1
ATOM 772 C C . ASP A 1 102 ? 3.238 -3.428 -21.025 1.00 54.75 102 ASP A C 1
ATOM 774 O O . ASP A 1 102 ? 4.443 -3.630 -20.846 1.00 54.75 102 ASP A O 1
ATOM 778 N N . LEU A 1 103 ? 2.331 -4.167 -20.384 1.00 53.06 103 LEU A N 1
ATOM 779 C CA . LEU A 1 103 ? 2.706 -5.366 -19.642 1.00 53.06 103 LEU A CA 1
ATOM 780 C C . LEU A 1 103 ? 3.145 -6.471 -20.619 1.00 53.06 103 LEU A C 1
ATOM 782 O O . LEU A 1 103 ? 2.523 -6.631 -21.671 1.00 53.06 103 LEU A O 1
ATOM 786 N N . PRO A 1 104 ? 4.175 -7.274 -20.280 1.00 48.69 104 PRO A N 1
ATOM 787 C CA . PRO A 1 104 ? 4.572 -8.409 -21.104 1.00 48.69 104 PRO A CA 1
ATOM 788 C C . PRO A 1 104 ? 3.352 -9.285 -21.434 1.00 48.69 104 PRO A C 1
ATOM 790 O O . PRO A 1 104 ? 2.487 -9.446 -20.559 1.00 48.69 104 PRO A O 1
ATOM 793 N N . PRO A 1 105 ? 3.261 -9.857 -22.650 1.00 45.72 105 PRO A N 1
ATOM 794 C CA . PRO A 1 105 ? 2.152 -10.723 -23.043 1.00 45.72 105 PRO A CA 1
ATOM 795 C C . PRO A 1 105 ? 2.088 -11.920 -22.081 1.00 45.72 105 PRO A C 1
ATOM 797 O O . PRO A 1 105 ? 2.896 -12.838 -22.151 1.00 45.72 105 PRO A O 1
ATOM 800 N N . GLY A 1 106 ? 1.178 -11.848 -21.109 1.00 48.16 106 GLY A N 1
ATOM 801 C CA . GLY A 1 106 ? 1.117 -12.743 -19.947 1.00 48.16 106 GLY A CA 1
ATOM 802 C C . GLY A 1 106 ? 0.612 -12.050 -18.676 1.00 48.16 106 GLY A C 1
ATOM 803 O O . GLY A 1 106 ? -0.079 -12.674 -17.879 1.00 48.16 106 GLY A O 1
ATOM 804 N N . PHE A 1 107 ? 0.870 -10.745 -18.529 1.00 48.84 107 PHE A N 1
ATOM 805 C CA . PHE A 1 107 ? 0.425 -9.941 -17.379 1.00 48.84 107 PHE A CA 1
ATOM 806 C C . PHE A 1 107 ? -0.581 -8.845 -17.738 1.00 48.84 107 PHE A C 1
ATOM 808 O O . PHE A 1 107 ? -1.215 -8.301 -16.840 1.00 48.84 107 PHE A O 1
ATOM 815 N N . ALA A 1 108 ? -0.771 -8.558 -19.031 1.00 47.38 108 ALA A N 1
ATOM 816 C CA . ALA A 1 108 ? -1.687 -7.526 -19.530 1.00 47.38 108 ALA A CA 1
ATOM 817 C C . ALA A 1 108 ? -3.147 -7.664 -19.049 1.00 47.38 108 ALA A C 1
ATOM 819 O O . ALA A 1 108 ? -3.888 -6.692 -19.094 1.00 47.38 108 ALA A O 1
ATOM 820 N N . ASN A 1 109 ? -3.532 -8.835 -18.524 1.00 47.09 109 ASN A N 1
ATOM 821 C CA . ASN A 1 109 ? -4.894 -9.132 -18.075 1.00 47.09 109 ASN A CA 1
ATOM 822 C C . ASN A 1 109 ? -5.007 -9.409 -16.562 1.00 47.09 109 ASN A C 1
ATOM 824 O O . ASN A 1 109 ? -6.039 -9.909 -16.111 1.00 47.09 109 ASN A O 1
ATOM 828 N N . ALA A 1 110 ? -3.971 -9.123 -15.764 1.00 44.03 110 ALA A N 1
ATOM 829 C CA . ALA A 1 110 ? -3.998 -9.288 -14.306 1.00 44.03 110 ALA A CA 1
ATOM 830 C C . ALA A 1 110 ? -4.837 -8.176 -13.642 1.00 44.03 110 ALA A C 1
ATOM 832 O O . ALA A 1 110 ? -4.307 -7.265 -13.017 1.00 44.03 110 ALA A O 1
ATOM 833 N N . GLY A 1 111 ? -6.154 -8.225 -13.843 1.00 43.38 111 GLY A N 1
ATOM 834 C CA . GLY A 1 111 ? -7.108 -7.196 -13.411 1.00 43.38 111 GLY A CA 1
ATOM 835 C C . GLY A 1 111 ? -8.205 -6.904 -14.435 1.00 43.38 111 GLY A C 1
ATOM 836 O O . GLY A 1 111 ? -9.082 -6.083 -14.180 1.00 43.38 111 GLY A O 1
ATOM 837 N N . ASP A 1 112 ? -8.177 -7.576 -15.586 1.00 42.88 112 ASP A N 1
ATOM 838 C CA . ASP A 1 112 ? -9.161 -7.369 -16.635 1.00 42.88 112 ASP A CA 1
ATOM 839 C C . ASP A 1 112 ? -10.495 -8.046 -16.272 1.00 42.88 112 ASP A C 1
ATOM 841 O O . ASP A 1 112 ? -10.655 -9.266 -16.362 1.00 42.88 112 ASP A O 1
ATOM 845 N N . VAL A 1 113 ? -11.458 -7.230 -15.840 1.00 49.44 113 VAL A N 1
ATOM 846 C CA . VAL A 1 113 ? -12.868 -7.604 -15.646 1.00 49.44 113 VAL A CA 1
ATOM 847 C C . VAL A 1 113 ? -13.629 -7.732 -16.973 1.00 49.44 113 VAL A C 1
ATOM 849 O O . VAL A 1 113 ? -14.834 -7.990 -16.959 1.00 49.44 113 VAL A O 1
ATOM 852 N N . THR A 1 114 ? -12.972 -7.574 -18.131 1.00 46.91 114 THR A N 1
ATOM 853 C CA . THR A 1 114 ? -13.641 -7.771 -19.419 1.00 46.91 114 THR A CA 1
ATOM 854 C C . THR A 1 114 ? -13.806 -9.256 -19.770 1.00 46.91 114 THR A C 1
ATOM 856 O O . THR A 1 114 ? -12.907 -10.100 -19.677 1.00 46.91 114 THR A O 1
ATOM 859 N N . ALA A 1 115 ? -15.048 -9.568 -20.138 1.00 45.38 115 ALA A N 1
ATOM 860 C CA . ALA A 1 115 ? -15.667 -10.883 -20.224 1.00 45.38 115 ALA A CA 1
ATOM 861 C C . ALA A 1 115 ? -15.277 -11.693 -21.472 1.00 45.38 115 ALA A C 1
ATOM 863 O O . ALA A 1 115 ? -16.143 -12.189 -22.188 1.00 45.38 115 ALA A O 1
ATOM 864 N N . GLN A 1 116 ? -13.989 -11.852 -21.769 1.00 54.34 116 GLN A N 1
ATOM 865 C CA . GLN A 1 116 ? -13.589 -12.906 -22.706 1.00 54.34 116 GLN A CA 1
ATOM 866 C C . GLN A 1 116 ? -13.692 -14.252 -21.963 1.00 54.34 116 GLN A C 1
ATOM 868 O O . GLN A 1 116 ? -12.963 -14.442 -20.981 1.00 54.34 116 GLN A O 1
ATOM 873 N N . PRO A 1 117 ? -14.601 -15.170 -22.361 1.00 60.12 117 PRO A N 1
ATOM 874 C CA . PRO A 1 117 ? -14.797 -16.427 -21.650 1.00 60.12 117 PRO A CA 1
ATOM 875 C C . PRO A 1 117 ? -13.488 -17.218 -21.627 1.00 60.12 117 PRO A C 1
ATOM 877 O O . PRO A 1 117 ? -12.790 -17.320 -22.634 1.00 60.12 117 PRO A O 1
ATOM 880 N N . THR A 1 118 ? -13.161 -17.792 -20.467 1.00 57.56 118 THR A N 1
ATOM 881 C CA . THR A 1 118 ? -11.924 -18.547 -20.192 1.00 57.56 118 THR A CA 1
ATOM 882 C C . THR A 1 118 ? -11.578 -19.566 -21.284 1.00 57.56 118 THR A C 1
ATOM 884 O O . THR A 1 118 ? -10.405 -19.789 -21.568 1.00 57.56 118 THR A O 1
ATOM 887 N N . GLN A 1 119 ? -12.593 -20.122 -21.949 1.00 61.25 119 GLN A N 1
ATOM 888 C CA . GLN A 1 119 ? -12.456 -21.047 -23.072 1.00 61.25 119 GLN A CA 1
ATOM 889 C C . GLN A 1 119 ? -11.724 -20.433 -24.278 1.00 61.25 119 GLN A C 1
ATOM 891 O O . GLN A 1 119 ? -10.761 -21.018 -24.765 1.00 61.25 119 GLN A O 1
ATOM 896 N N . ALA A 1 120 ? -12.099 -19.218 -24.696 1.00 66.19 120 ALA A N 1
ATOM 897 C CA . ALA A 1 120 ? -11.446 -18.519 -25.806 1.00 66.19 120 ALA A CA 1
ATOM 898 C C . ALA A 1 120 ? -9.971 -18.215 -25.487 1.00 66.19 120 ALA A C 1
ATOM 900 O O . ALA A 1 120 ? -9.104 -18.256 -26.358 1.00 66.19 120 ALA A O 1
ATOM 901 N N . ARG A 1 121 ? -9.662 -17.980 -24.205 1.00 61.75 121 ARG A N 1
ATOM 902 C CA . ARG A 1 121 ? -8.284 -17.779 -23.731 1.00 61.75 121 ARG A CA 1
ATOM 903 C C . ARG A 1 121 ? -7.472 -19.071 -23.782 1.00 61.75 121 ARG A C 1
ATOM 905 O O . ARG A 1 121 ? -6.318 -19.044 -24.207 1.00 61.75 121 ARG A O 1
AT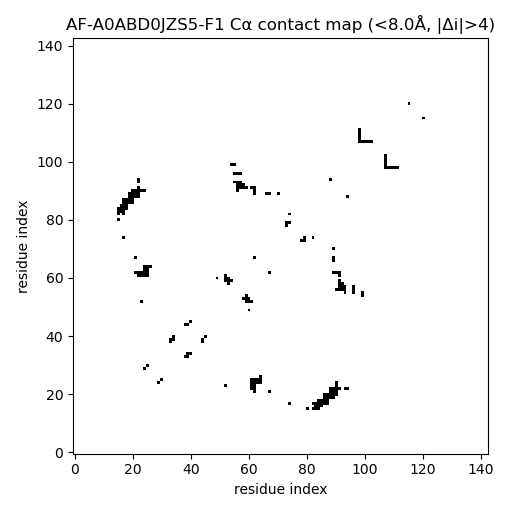OM 912 N N . PHE A 1 122 ? -8.069 -20.192 -23.381 1.00 65.44 122 PHE A N 1
ATOM 913 C CA . PHE A 1 122 ? -7.416 -21.499 -23.434 1.00 65.44 122 PHE A CA 1
ATOM 914 C C . PHE A 1 122 ? -7.109 -21.909 -24.879 1.00 65.44 122 PHE A C 1
ATOM 916 O O . PHE A 1 122 ? -6.011 -22.375 -25.176 1.00 65.44 122 PHE A O 1
ATOM 923 N N . GLU A 1 123 ? -8.038 -21.643 -25.796 1.00 75.75 123 GLU A N 1
ATOM 924 C CA . GLU A 1 123 ? -7.858 -21.881 -27.228 1.00 75.75 123 GLU A CA 1
ATOM 925 C C . GLU A 1 123 ? -6.711 -21.037 -27.798 1.00 75.75 123 GLU A C 1
ATOM 927 O O . GLU A 1 123 ? -5.812 -21.586 -28.438 1.00 75.75 123 GLU A O 1
ATOM 932 N N . MET A 1 124 ? -6.651 -19.741 -27.480 1.00 71.06 124 MET A N 1
ATOM 933 C CA . MET A 1 124 ? -5.549 -18.870 -27.909 1.00 71.06 124 MET A CA 1
ATOM 934 C C . MET A 1 124 ? -4.185 -19.307 -27.352 1.00 71.06 124 MET A C 1
ATOM 936 O O . MET A 1 124 ? -3.199 -19.321 -28.091 1.00 71.06 124 MET A O 1
ATOM 940 N N . MET A 1 125 ? -4.114 -19.709 -26.078 1.00 71.38 125 MET A N 1
ATOM 941 C CA . MET A 1 125 ? -2.875 -20.220 -25.478 1.00 71.38 125 MET A CA 1
ATOM 942 C C . MET A 1 125 ? -2.446 -21.552 -26.100 1.00 71.38 125 MET A C 1
ATOM 944 O O . MET A 1 125 ? -1.265 -21.740 -26.394 1.00 71.38 125 MET A O 1
ATOM 948 N N . SER A 1 126 ? -3.395 -22.453 -26.359 1.00 75.50 126 SER A N 1
ATOM 949 C CA . SER A 1 126 ? -3.111 -23.732 -27.015 1.00 75.50 126 SER A CA 1
ATOM 950 C C . SER A 1 126 ? -2.607 -23.543 -28.452 1.00 75.50 126 SER A C 1
ATOM 952 O O . SER A 1 126 ? -1.648 -24.197 -28.863 1.00 75.50 126 SER A O 1
ATOM 954 N N . ALA A 1 127 ? -3.173 -22.583 -29.190 1.00 71.00 127 ALA A N 1
ATOM 955 C CA . ALA A 1 127 ? -2.756 -22.252 -30.547 1.00 71.00 127 ALA A CA 1
ATOM 956 C C . ALA A 1 127 ? -1.358 -21.611 -30.577 1.00 71.00 127 ALA A C 1
ATOM 958 O O . ALA A 1 127 ? -0.536 -21.950 -31.430 1.00 71.00 127 ALA A O 1
ATOM 959 N N . ALA A 1 128 ? -1.052 -20.733 -29.617 1.00 66.88 128 ALA A N 1
ATOM 960 C CA . ALA A 1 128 ? 0.274 -20.138 -29.473 1.00 66.88 128 ALA A CA 1
ATOM 961 C C . ALA A 1 128 ? 1.342 -21.186 -29.104 1.00 66.88 128 ALA A C 1
ATOM 963 O O . ALA A 1 128 ? 2.432 -21.179 -29.681 1.00 66.88 128 ALA A O 1
ATOM 964 N N . ALA A 1 129 ? 1.020 -22.127 -28.210 1.00 68.31 129 ALA A N 1
ATOM 965 C CA . ALA A 1 129 ? 1.899 -23.246 -27.869 1.00 68.31 129 ALA A CA 1
ATOM 966 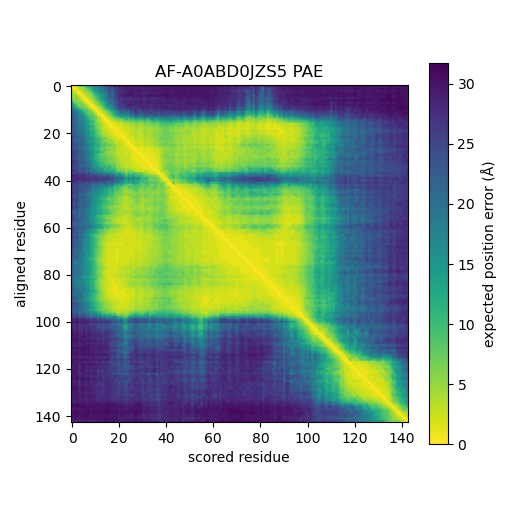C C . ALA A 1 129 ? 2.156 -24.164 -29.079 1.00 68.31 129 ALA A C 1
ATOM 968 O O . ALA A 1 129 ? 3.298 -24.551 -29.332 1.00 68.31 129 ALA A O 1
ATOM 969 N N . ALA A 1 130 ? 1.125 -24.447 -29.882 1.00 68.00 130 ALA A N 1
ATOM 970 C CA . ALA A 1 130 ? 1.264 -25.217 -31.117 1.00 68.00 130 ALA A CA 1
ATOM 971 C C . ALA A 1 130 ? 2.138 -24.496 -32.163 1.00 68.00 130 ALA A C 1
ATOM 973 O O . ALA A 1 130 ? 2.994 -25.115 -32.798 1.00 68.00 130 ALA A O 1
ATOM 974 N N . ALA A 1 131 ? 1.989 -23.176 -32.307 1.00 63.94 131 ALA A N 1
ATOM 975 C CA . ALA A 1 131 ? 2.809 -22.376 -33.217 1.00 63.94 131 ALA A CA 1
ATOM 976 C C . ALA A 1 131 ? 4.285 -22.299 -32.778 1.00 63.94 131 ALA A C 1
ATOM 978 O O . ALA A 1 131 ? 5.187 -22.316 -33.619 1.00 63.94 131 ALA A O 1
ATOM 979 N N . ALA A 1 132 ? 4.549 -22.249 -31.469 1.00 61.03 132 ALA A N 1
ATOM 980 C CA . ALA A 1 132 ? 5.904 -22.299 -30.924 1.00 61.03 132 ALA A CA 1
ATOM 981 C C . ALA A 1 132 ? 6.562 -23.672 -31.155 1.00 61.03 132 ALA A C 1
ATOM 983 O O . ALA A 1 132 ? 7.721 -23.733 -31.569 1.00 61.03 132 ALA A O 1
ATOM 984 N N . ALA A 1 133 ? 5.808 -24.763 -30.989 1.00 63.38 133 ALA A N 1
ATOM 985 C CA . ALA A 1 133 ? 6.279 -26.113 -31.297 1.00 63.38 133 ALA A CA 1
ATOM 986 C C . ALA A 1 133 ? 6.618 -26.285 -32.791 1.00 63.38 133 ALA A C 1
ATOM 988 O O . ALA A 1 133 ? 7.634 -26.892 -33.127 1.00 63.38 133 ALA A O 1
ATOM 989 N N . ALA A 1 134 ? 5.833 -25.681 -33.689 1.00 60.56 134 ALA A N 1
ATOM 990 C CA . ALA A 1 134 ? 6.104 -25.705 -35.128 1.00 60.56 134 ALA A CA 1
ATOM 991 C C . ALA A 1 134 ? 7.379 -24.928 -35.516 1.00 60.56 134 ALA A C 1
ATOM 993 O O . ALA A 1 134 ? 8.110 -25.348 -36.412 1.00 60.56 134 ALA A O 1
ATOM 994 N N . LYS A 1 135 ? 7.690 -23.824 -34.822 1.00 57.81 135 LYS A N 1
ATOM 995 C CA . LYS A 1 135 ? 8.932 -23.059 -35.042 1.00 57.81 135 LYS A CA 1
ATOM 996 C C . LYS A 1 135 ? 10.178 -23.742 -34.467 1.00 57.81 135 LYS A C 1
ATOM 998 O O . LYS A 1 135 ? 11.263 -23.537 -34.998 1.00 57.81 135 LYS A O 1
ATOM 1003 N N . GLY A 1 136 ? 10.033 -24.586 -33.445 1.00 53.97 136 GLY A N 1
ATOM 1004 C CA . GLY A 1 136 ? 11.126 -25.399 -32.895 1.00 53.97 136 GLY A CA 1
ATOM 1005 C C . GLY A 1 136 ? 11.583 -26.557 -33.796 1.00 53.97 136 GLY A C 1
ATOM 1006 O O . GLY A 1 136 ? 12.634 -27.139 -33.543 1.00 53.97 136 GLY A O 1
ATOM 1007 N N . ALA A 1 137 ? 10.829 -26.889 -34.852 1.00 48.75 137 ALA A N 1
ATOM 1008 C CA . ALA A 1 137 ? 11.145 -27.989 -35.768 1.00 48.75 137 ALA A CA 1
ATOM 1009 C C . ALA A 1 137 ? 12.036 -27.588 -36.964 1.00 48.75 137 ALA A C 1
ATOM 1011 O O . ALA A 1 137 ? 12.546 -28.460 -37.667 1.00 48.75 137 ALA A O 1
ATOM 1012 N N . GLN A 1 138 ? 12.260 -26.291 -37.206 1.00 48.34 138 GLN A N 1
ATOM 1013 C CA . GLN A 1 138 ? 13.204 -25.821 -38.226 1.00 48.34 138 GLN A CA 1
ATOM 1014 C C . GLN A 1 138 ? 14.579 -25.599 -37.587 1.00 48.34 138 GLN A C 1
ATOM 1016 O O . GLN A 1 138 ? 14.927 -24.498 -37.167 1.00 48.34 138 GLN A O 1
ATOM 1021 N N . GLY A 1 139 ? 15.355 -26.681 -37.483 1.00 52.31 139 GLY A N 1
ATOM 1022 C CA . GLY A 1 139 ? 16.769 -26.606 -37.111 1.00 52.31 139 GLY A CA 1
ATOM 1023 C C . GLY A 1 139 ? 17.567 -25.718 -38.083 1.00 52.31 139 GLY A C 1
ATOM 1024 O O . GLY A 1 139 ? 17.162 -25.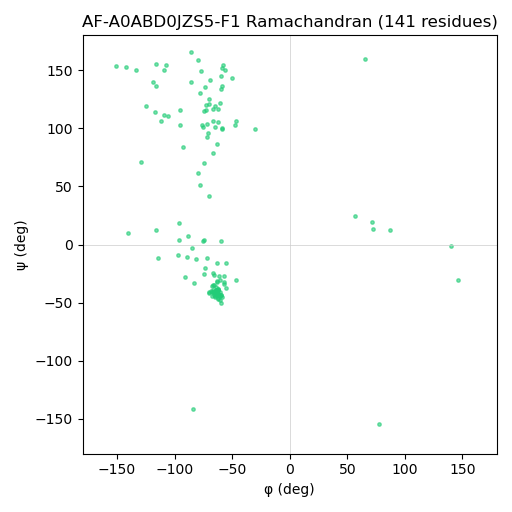559 -39.239 1.00 52.31 139 GLY A O 1
ATOM 1025 N N . PRO A 1 140 ? 18.693 -25.126 -37.641 1.00 45.94 140 PRO A N 1
ATOM 1026 C CA . PRO A 1 140 ? 19.468 -24.208 -38.469 1.00 45.94 140 PRO A CA 1
ATOM 1027 C C . PRO A 1 140 ? 19.957 -24.900 -39.756 1.00 45.94 140 PRO A C 1
ATOM 1029 O O . PRO A 1 140 ? 20.289 -26.091 -39.717 1.00 45.94 140 PRO A O 1
ATOM 1032 N N . PRO A 1 141 ? 20.021 -24.182 -40.896 1.00 51.44 141 PRO A N 1
ATOM 1033 C CA . PRO A 1 141 ? 20.469 -24.760 -42.156 1.00 51.44 141 PRO A CA 1
ATOM 1034 C C . PRO A 1 141 ? 21.907 -25.261 -42.002 1.00 51.44 141 PRO A C 1
ATOM 1036 O O . PRO A 1 141 ? 22.808 -24.496 -41.651 1.00 51.44 141 PRO A O 1
ATOM 1039 N N . LYS A 1 142 ? 22.110 -26.561 -42.246 1.00 51.34 142 LYS A N 1
ATOM 1040 C CA . LYS A 1 142 ? 23.445 -27.161 -42.308 1.00 51.34 142 LYS A CA 1
ATOM 1041 C C . LYS A 1 142 ? 24.198 -26.503 -43.468 1.00 51.34 142 LYS A C 1
ATOM 1043 O O . LYS A 1 142 ? 23.745 -26.595 -44.607 1.00 51.34 142 LYS A O 1
ATOM 1048 N N . LYS A 1 143 ? 25.281 -25.796 -43.144 1.00 53.31 143 LYS A N 1
ATOM 1049 C CA . LYS A 1 143 ? 26.275 -25.336 -44.117 1.00 53.31 143 LYS A CA 1
ATOM 1050 C C . LYS A 1 143 ? 27.179 -26.489 -44.523 1.00 53.31 143 LYS A C 1
ATOM 1052 O O . LYS A 1 143 ? 27.444 -27.340 -43.643 1.00 53.31 143 LYS A O 1
#

Foldseek 3Di:
DDPDDPDPCPDPPPPFAEAEAEAAEDDPVVVVVCVVVVQDPDPVSVVVVQVVQVLQAVQGDGQYVVLVVVVVVCCNDPVCVVPHPYYHYHHNCNLVRQQDCPPDPPCSCVNPPDDPDVVVVVVVVVVVVVVVVVVVPDDDDDD

Sequence (143 aa):
MFSYLKRSNKERTLNPCSVYSVGNTQTDTREQMVQLMGFEKSAEAKKAEDQRNLKLQPLGGECSMEDVAKVVTFLASSMAAAVTGVSLPVDRGSLITPPNFDLPPGFANAGDVTAQPTQARFEMMSAAAAAAAAKGAQGPPKK

Organism: NCBI:txid370345

Radius of gyration: 24.36 Å; Cα contacts (8 Å, |Δi|>4): 110; chains: 1; bounding box: 72×36×74 Å

Solvent-accessible surface area (backbone atoms only — not comparable to full-atom values): 8968 Å² total; per-residue (Å²): 140,84,85,75,80,82,68,81,78,71,77,76,78,76,73,74,51,69,48,72,45,73,42,63,52,73,43,73,68,52,54,50,50,41,51,73,72,67,51,59,95,42,75,65,49,51,52,52,48,48,55,48,24,48,74,44,12,83,71,41,62,65,37,50,61,66,60,55,49,53,51,53,50,44,62,74,34,80,88,25,75,89,59,53,79,44,74,47,77,54,29,56,51,37,89,76,46,72,78,60,80,83,40,61,98,87,52,51,59,82,80,60,83,69,86,71,56,69,65,64,53,50,52,52,52,52,52,52,51,52,53,51,55,59,59,68,68,67,70,80,83,84,127

InterPro domains:
  IPR002347 Short-chain dehydrogenase/reductase SDR [PF13561] (46-93)
  IPR036291 NAD(P)-binding domain superfamily [SSF51735] (26-96)

pLDDT: mean 72.63, std 17.46, range [40.94, 96.62]

Secondary structure (DSSP, 8-state):
------------------EEEE-SB--HHHHHHHHHTT--S-HHHHHHHHHHHHHH-TT-S-B-HHHHHHHHHHHHSGGGTT--S-EEEESTTTTTS---TTS-TTTTTTT--S---HHHHHHHHHHHHHHHHHHTT-PPPP-

Mean predicted aligned error: 15.55 Å

Nearest PDB structures (foldseek):
  5b4t-assembly1_A  TM=7.305E-01  e=1.754E-03  Alcaligenes faecalis
  3ai1-assembly1_A  TM=8.247E-01  e=2.037E-02  Gluconobacter frateurii
  3ai3-assembly1_G  TM=8.082E-01  e=4.614E-02  Gluconobacter frateurii
  1wmb-assembly1_A  TM=7.462E-01  e=6.059E-02  Pseudomonas fragi
  8dt1-assembly1_C  TM=7.310E-01  e=4.310E-02  Burkholderia cenocepacia